Protein AF-A0A7V5F0C5-F1 (afdb_monomer_lite)

Radius of gyration: 32.6 Å; chains: 1; bounding box: 64×26×113 Å

Foldseek 3Di:
DVVVVVVVVVVLVVCVVVVNLVDDQDQPDPPSPVSVVSNVVSVLVVVLVVQVVVCVVCVVVVVLVDAGDLVVDDDVSSVVSVV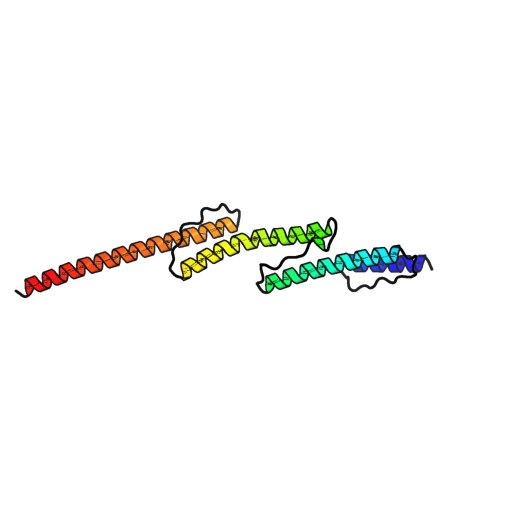VVVVSCLPVVLVVVLVVCVVCVVVVRLDDQDPDDDDDPSVVSSVVSNVVSVVSVVVVVVVVVVVVVVVVVVVVVVVVVVVVVD

Structure (mmCIF, N/CA/C/O backbone):
data_AF-A0A7V5F0C5-F1
#
_entry.id   AF-A0A7V5F0C5-F1
#
loop_
_atom_site.group_PDB
_atom_site.id
_atom_site.type_symbol
_atom_site.label_atom_id
_atom_site.label_alt_id
_atom_site.label_comp_id
_atom_site.label_asym_id
_atom_site.label_entity_id
_atom_site.label_seq_id
_atom_site.pdbx_PDB_ins_code
_atom_site.Cartn_x
_atom_site.Cartn_y
_atom_site.Cartn_z
_atom_site.occupancy
_atom_site.B_iso_or_equiv
_atom_site.auth_seq_id
_atom_site.auth_comp_id
_atom_site.auth_asym_id
_atom_site.auth_atom_id
_atom_site.pdbx_PDB_model_num
ATOM 1 N N . MET A 1 1 ? -20.319 -6.821 47.324 1.00 63.66 1 MET A N 1
ATOM 2 C CA . MET A 1 1 ? -20.857 -6.750 45.944 1.00 63.66 1 MET A CA 1
ATOM 3 C C . MET A 1 1 ? -20.172 -5.679 45.096 1.00 63.66 1 MET A C 1
ATOM 5 O O . MET A 1 1 ? -19.602 -6.045 44.083 1.00 63.66 1 MET A O 1
ATOM 9 N N . LEU A 1 2 ? -20.145 -4.401 45.502 1.00 70.00 2 LEU A N 1
ATOM 10 C CA . LEU A 1 2 ? -19.510 -3.325 44.711 1.00 70.00 2 LEU A CA 1
ATOM 11 C C . LEU A 1 2 ? -18.002 -3.521 44.452 1.00 70.00 2 LEU A C 1
ATOM 13 O O . LEU A 1 2 ? -17.564 -3.356 43.320 1.00 70.00 2 LEU A O 1
ATOM 17 N N . ILE A 1 3 ? -17.225 -3.931 45.462 1.00 71.38 3 ILE A N 1
ATOM 18 C CA . ILE A 1 3 ? -15.769 -4.152 45.324 1.00 71.38 3 ILE A CA 1
ATOM 19 C C . ILE A 1 3 ? -15.464 -5.277 44.321 1.00 71.38 3 ILE A C 1
ATOM 21 O O . ILE A 1 3 ? -14.682 -5.084 43.401 1.00 71.38 3 ILE A O 1
ATOM 25 N N . SER A 1 4 ? -16.159 -6.413 44.426 1.00 71.56 4 SER A N 1
ATOM 26 C CA . SER A 1 4 ? -15.998 -7.546 43.498 1.00 71.56 4 SER A CA 1
ATOM 27 C C . SER A 1 4 ? -16.340 -7.179 42.044 1.00 71.56 4 SER A C 1
ATOM 29 O O . SER A 1 4 ? -15.683 -7.643 41.113 1.00 71.56 4 SER A O 1
ATOM 31 N N . ASN A 1 5 ? -17.326 -6.298 41.841 1.00 73.75 5 ASN A N 1
ATOM 32 C CA . ASN A 1 5 ? -17.659 -5.774 40.516 1.00 73.75 5 ASN A CA 1
ATOM 33 C C . ASN A 1 5 ? -16.546 -4.862 39.959 1.00 73.75 5 ASN A C 1
ATOM 35 O O . ASN A 1 5 ? -16.147 -4.974 38.797 1.00 73.75 5 ASN A O 1
ATOM 39 N N . LEU A 1 6 ? -15.992 -3.995 40.809 1.00 81.12 6 LEU A N 1
ATOM 40 C CA . LEU A 1 6 ? -14.890 -3.117 40.427 1.00 81.12 6 LEU A CA 1
ATOM 41 C C . LEU A 1 6 ? -13.635 -3.920 40.056 1.00 81.12 6 LEU A C 1
ATOM 43 O O . LEU A 1 6 ? -13.028 -3.656 39.023 1.00 81.12 6 LEU A O 1
ATOM 47 N N . GLU A 1 7 ? -13.297 -4.955 40.824 1.00 84.81 7 GLU A N 1
ATOM 48 C CA . GLU A 1 7 ? -12.195 -5.871 40.502 1.00 84.81 7 GLU A CA 1
ATOM 49 C C . GLU A 1 7 ? -12.397 -6.582 39.155 1.00 84.81 7 GLU A C 1
ATOM 51 O O . GLU A 1 7 ? -11.445 -6.762 38.396 1.00 84.81 7 GLU A O 1
ATOM 56 N N . GLY A 1 8 ? -13.634 -6.976 38.832 1.00 84.19 8 GLY A N 1
ATOM 57 C CA . GLY A 1 8 ? -13.973 -7.543 37.524 1.00 84.19 8 GLY A CA 1
ATOM 58 C C . GLY A 1 8 ? -13.724 -6.560 36.381 1.00 84.19 8 GLY A C 1
ATOM 59 O O . GLY A 1 8 ? -13.127 -6.927 35.368 1.00 84.19 8 GLY A O 1
ATOM 60 N N . THR A 1 9 ? -14.110 -5.301 36.578 1.00 85.75 9 THR A N 1
ATOM 61 C CA . THR A 1 9 ? -13.883 -4.221 35.609 1.00 85.75 9 THR A CA 1
ATOM 62 C C . THR A 1 9 ? -12.395 -3.918 35.424 1.00 85.75 9 THR A C 1
ATOM 64 O O . THR A 1 9 ? -11.943 -3.741 34.294 1.00 85.75 9 THR A O 1
ATOM 67 N N . VAL A 1 10 ? -11.613 -3.915 36.509 1.00 89.19 10 VAL A N 1
ATOM 68 C CA . VAL A 1 10 ? -10.155 -3.723 36.455 1.00 89.19 10 VAL A CA 1
ATOM 69 C C . VAL A 1 10 ? -9.496 -4.844 35.655 1.00 89.19 10 VAL A C 1
ATOM 71 O O . VAL A 1 10 ? -8.762 -4.560 34.713 1.00 89.19 10 VAL A O 1
ATOM 74 N N . ARG A 1 11 ? -9.824 -6.112 35.938 1.00 89.38 11 ARG A N 1
ATOM 75 C CA . ARG A 1 11 ? -9.283 -7.253 35.177 1.00 89.38 11 ARG A CA 1
ATOM 76 C C . ARG A 1 11 ? -9.633 -7.184 33.692 1.00 89.38 11 ARG A C 1
ATOM 78 O O . ARG A 1 11 ? -8.806 -7.526 32.851 1.00 89.38 11 ARG A O 1
ATOM 85 N N . LEU A 1 12 ? -10.852 -6.757 33.360 1.00 90.75 12 LEU A N 1
ATOM 86 C CA . LEU A 1 12 ? -11.259 -6.545 31.972 1.00 90.75 12 LEU A CA 1
ATOM 87 C C . LEU A 1 12 ? -10.390 -5.471 31.306 1.00 90.75 12 LEU A C 1
ATOM 89 O O . LEU A 1 12 ? -9.858 -5.704 30.224 1.00 90.75 12 LEU A O 1
ATOM 93 N N . ALA A 1 13 ? -10.225 -4.318 31.956 1.00 91.31 13 ALA A N 1
ATOM 94 C CA . ALA A 1 13 ? -9.402 -3.231 31.440 1.00 91.31 13 ALA A CA 1
ATOM 95 C C . ALA A 1 13 ? -7.935 -3.657 31.261 1.00 91.31 13 ALA A C 1
ATOM 97 O O . ALA A 1 13 ? -7.343 -3.359 30.227 1.00 91.31 13 ALA A O 1
ATOM 98 N N . GLU A 1 14 ? -7.369 -4.412 32.207 1.00 94.38 14 GLU A N 1
ATOM 99 C CA . GLU A 1 14 ? -6.012 -4.966 32.107 1.00 94.38 14 GLU A CA 1
ATOM 100 C C . GLU A 1 14 ? -5.853 -5.912 30.914 1.00 94.38 14 GLU A C 1
ATOM 102 O O . GLU A 1 14 ? -4.853 -5.840 30.199 1.00 94.38 14 GLU A O 1
ATOM 107 N N . LYS A 1 15 ? -6.836 -6.787 30.669 1.00 94.69 15 LYS A N 1
ATOM 108 C CA . LYS A 1 15 ? -6.826 -7.687 29.509 1.00 94.69 15 LYS A CA 1
ATOM 109 C C . LYS A 1 15 ? -6.867 -6.913 28.194 1.00 94.69 15 LYS A C 1
ATOM 111 O O . LYS A 1 15 ? -6.016 -7.133 27.336 1.00 94.69 15 LYS A O 1
ATOM 116 N N . VAL A 1 16 ? -7.787 -5.955 28.076 1.00 94.38 16 VAL A N 1
ATOM 117 C CA . VAL A 1 16 ? -7.914 -5.098 26.885 1.00 94.38 16 VAL A CA 1
ATOM 118 C C . VAL A 1 16 ? -6.637 -4.290 26.656 1.00 94.38 16 VAL A C 1
ATOM 120 O O . VAL A 1 16 ? -6.155 -4.224 25.529 1.00 94.38 16 VAL A O 1
ATOM 123 N N . ALA A 1 17 ? -6.045 -3.730 27.714 1.00 94.62 17 ALA A N 1
ATOM 124 C CA . ALA A 1 17 ? -4.789 -2.984 27.639 1.00 94.62 17 ALA A CA 1
ATOM 125 C C . ALA A 1 17 ? -3.605 -3.853 27.180 1.00 94.62 17 ALA A C 1
ATOM 127 O O . ALA A 1 17 ? -2.689 -3.351 26.535 1.00 94.62 17 ALA A O 1
ATOM 128 N N . ARG A 1 18 ? -3.634 -5.159 27.470 1.00 95.81 18 ARG A N 1
ATOM 129 C CA . ARG A 1 18 ? -2.662 -6.147 26.972 1.00 95.81 18 ARG A CA 1
ATOM 130 C C . ARG A 1 18 ? -3.002 -6.689 25.577 1.00 95.81 18 ARG A C 1
ATOM 132 O O . ARG A 1 18 ? -2.305 -7.573 25.092 1.00 95.81 18 ARG A O 1
ATOM 139 N N . GLY A 1 19 ? -4.057 -6.182 24.938 1.00 93.88 19 GLY A N 1
ATOM 140 C CA . GLY A 1 19 ? -4.493 -6.604 23.607 1.00 93.88 19 GLY A CA 1
ATOM 141 C C . GLY A 1 19 ? -5.366 -7.861 23.586 1.00 93.88 19 GLY A C 1
ATOM 142 O O . GLY A 1 19 ? -5.761 -8.297 22.505 1.00 93.88 19 GLY A O 1
ATOM 143 N N . ASP A 1 20 ? -5.723 -8.432 24.742 1.00 94.75 20 A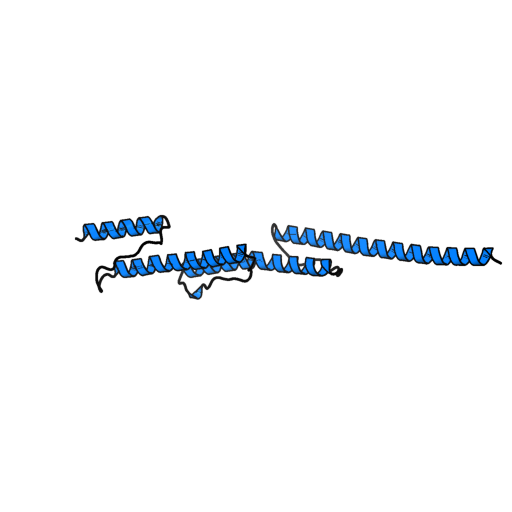SP A N 1
ATOM 144 C CA . ASP A 1 20 ? -6.714 -9.507 24.804 1.00 94.75 20 ASP A CA 1
ATOM 145 C C . ASP A 1 20 ? -8.114 -8.916 24.637 1.00 94.75 20 ASP A C 1
ATOM 147 O O . ASP A 1 20 ? -8.788 -8.509 25.587 1.00 94.75 20 ASP A O 1
ATOM 151 N N . LEU A 1 21 ? -8.546 -8.868 23.382 1.00 93.19 21 LEU A N 1
ATOM 152 C CA . LEU A 1 21 ? -9.895 -8.474 23.030 1.00 93.19 21 LEU A CA 1
ATOM 153 C C . LEU A 1 21 ? -10.860 -9.659 23.072 1.00 93.19 21 LEU A C 1
ATOM 155 O O . LEU A 1 21 ? -12.046 -9.427 22.943 1.00 93.19 21 LEU A O 1
ATOM 159 N N . SER A 1 22 ? -10.449 -10.910 23.296 1.00 90.94 22 SER A N 1
ATOM 160 C CA . SER A 1 22 ? -11.400 -12.043 23.342 1.00 90.94 22 SER A CA 1
ATOM 161 C C . SER A 1 22 ? -12.400 -11.955 24.505 1.00 90.94 22 SER A C 1
ATOM 163 O O . SER A 1 22 ? -13.406 -12.657 24.527 1.00 90.94 22 SER A O 1
ATOM 165 N N . VAL A 1 23 ? -12.153 -11.035 25.436 1.00 87.88 23 VAL A N 1
ATOM 166 C CA . VAL A 1 23 ? -12.986 -10.745 26.596 1.00 87.88 23 VAL A CA 1
ATOM 167 C C . VAL A 1 23 ? -14.447 -10.442 26.256 1.00 87.88 23 VAL A C 1
ATOM 169 O O . VAL A 1 23 ? -14.775 -9.718 25.304 1.00 87.88 23 VAL A O 1
ATOM 172 N N . GLU A 1 24 ? -15.317 -10.956 27.121 1.00 84.56 24 GLU A N 1
ATOM 173 C CA . GLU A 1 24 ? -16.733 -10.623 27.189 1.00 84.56 24 GLU A CA 1
ATOM 174 C C . GLU A 1 24 ? -16.993 -9.736 28.405 1.00 84.56 24 GLU A C 1
ATOM 176 O O . GLU A 1 24 ? -16.490 -9.979 29.506 1.00 84.56 24 GLU A O 1
ATOM 181 N N . VAL A 1 25 ? -17.774 -8.679 28.195 1.00 86.19 25 VAL A N 1
ATOM 182 C CA . VAL A 1 25 ? -18.172 -7.764 29.262 1.00 86.19 25 VAL A CA 1
ATOM 183 C C . VAL A 1 25 ? -19.475 -8.275 29.858 1.00 86.19 25 VAL A C 1
ATOM 185 O O . VAL A 1 25 ? -20.484 -8.369 29.163 1.00 86.19 25 VAL A O 1
ATOM 188 N N . ASN A 1 26 ? -19.462 -8.596 31.149 1.00 84.38 26 ASN A N 1
ATOM 189 C CA . ASN A 1 26 ? -20.668 -9.012 31.853 1.00 84.38 26 ASN A CA 1
ATOM 190 C C . ASN A 1 26 ? -21.530 -7.784 32.187 1.00 84.38 26 ASN A C 1
ATOM 192 O O . ASN A 1 26 ? -21.100 -6.934 32.966 1.00 84.38 26 ASN A O 1
ATOM 196 N N . ILE A 1 27 ? -22.730 -7.695 31.609 1.00 86.31 27 ILE A N 1
ATOM 197 C CA . ILE A 1 27 ? -23.693 -6.621 31.889 1.00 86.31 27 ILE A CA 1
ATOM 198 C C . ILE A 1 27 ? -24.566 -7.056 33.063 1.00 86.31 27 ILE A C 1
ATOM 200 O O . ILE A 1 27 ? -25.331 -8.012 32.960 1.00 86.31 27 ILE A O 1
ATOM 204 N N . LEU A 1 28 ? -24.477 -6.340 34.180 1.00 85.81 28 LEU A N 1
ATOM 205 C CA . LEU A 1 28 ? -25.107 -6.766 35.432 1.00 85.81 28 LEU A CA 1
ATOM 206 C C . LEU A 1 28 ? -26.599 -6.443 35.518 1.00 85.81 28 LEU A C 1
ATOM 208 O O . LEU A 1 28 ? -27.328 -7.073 36.280 1.00 85.81 28 LEU A O 1
ATOM 212 N N . SER A 1 29 ? -27.053 -5.417 34.798 1.00 89.12 29 SER A N 1
ATOM 213 C CA . SER A 1 29 ? -28.461 -5.016 34.750 1.00 89.12 29 SER A CA 1
ATOM 214 C C . SER A 1 29 ? -28.731 -4.073 33.578 1.00 89.12 29 SER A C 1
ATOM 216 O O . SER A 1 29 ? -27.810 -3.530 32.967 1.00 89.12 29 SER A O 1
ATOM 218 N N . GLU A 1 30 ? -30.001 -3.768 33.313 1.00 88.06 30 GLU A N 1
ATOM 219 C CA . GLU A 1 30 ? -30.370 -2.752 32.319 1.00 88.06 30 GLU A CA 1
ATOM 220 C C . GLU A 1 30 ? -29.816 -1.353 32.633 1.00 88.06 30 GLU A C 1
ATOM 222 O O . GLU A 1 30 ? -29.594 -0.557 31.718 1.00 88.06 30 GLU A O 1
ATOM 227 N N . LYS A 1 31 ? -29.559 -1.044 33.907 1.00 90.06 31 LYS A N 1
ATOM 228 C CA . LYS A 1 31 ? -28.999 0.244 34.343 1.00 90.06 31 LYS A CA 1
ATOM 229 C C . LYS A 1 31 ? -27.472 0.241 34.414 1.00 90.06 31 LYS A C 1
ATOM 231 O O . LYS A 1 31 ? -26.893 1.249 34.809 1.00 90.06 31 LYS A O 1
ATOM 236 N N . ASP A 1 32 ? -26.818 -0.856 34.031 1.00 89.06 32 ASP A N 1
ATOM 237 C CA . ASP A 1 32 ? -25.361 -0.975 34.027 1.00 89.06 32 ASP A CA 1
ATOM 238 C C . ASP A 1 32 ? -24.740 -0.173 32.871 1.00 89.06 32 ASP A C 1
ATOM 240 O O . ASP A 1 32 ? -24.374 -0.687 31.811 1.00 89.06 32 ASP A O 1
ATOM 244 N N . THR A 1 33 ? -24.677 1.143 33.059 1.00 91.31 33 THR A N 1
ATOM 245 C CA . THR A 1 33 ? -24.110 2.092 32.097 1.00 91.31 33 THR A CA 1
ATOM 246 C C . THR A 1 33 ? -22.614 1.878 31.898 1.00 91.31 33 THR A C 1
ATOM 248 O O . THR A 1 33 ? -22.118 2.073 30.785 1.00 91.31 33 THR A O 1
ATOM 251 N N . LEU A 1 34 ? -21.902 1.434 32.937 1.00 89.75 34 LEU A N 1
ATOM 252 C CA . LEU A 1 34 ? -20.478 1.125 32.872 1.00 89.75 34 LEU A CA 1
ATOM 253 C C . LEU A 1 34 ? -20.229 -0.096 31.980 1.00 89.75 34 LEU A C 1
ATOM 255 O O . LEU A 1 34 ? -19.480 0.017 31.010 1.00 89.75 34 LEU A O 1
ATOM 259 N N . GLY A 1 35 ? -20.909 -1.218 32.233 1.00 90.31 35 GLY A N 1
ATOM 260 C CA . GLY A 1 35 ? -20.804 -2.431 31.417 1.00 90.31 35 GLY A CA 1
ATOM 261 C C . GLY A 1 35 ? -21.170 -2.183 29.951 1.00 90.31 35 GLY A C 1
ATOM 262 O O . GLY A 1 35 ? -20.444 -2.595 29.044 1.00 90.31 35 GLY A O 1
ATOM 263 N N . LYS A 1 36 ? -22.234 -1.412 29.689 1.00 92.88 36 LYS A N 1
ATOM 264 C CA . LYS A 1 36 ? -22.617 -1.004 28.323 1.00 92.88 36 LYS A CA 1
ATOM 265 C C . LYS A 1 36 ? -21.539 -0.158 27.633 1.00 92.88 36 LYS A C 1
ATOM 267 O O . LYS A 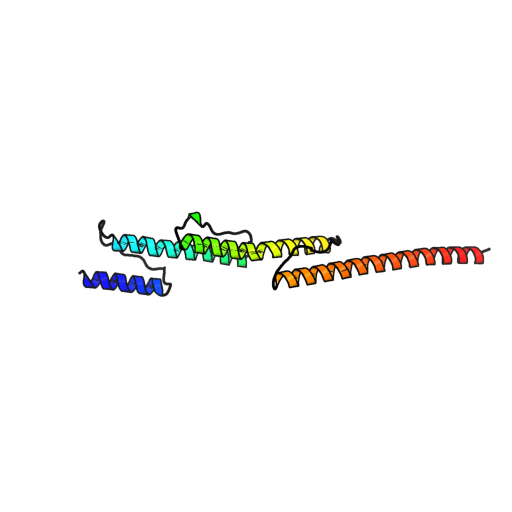1 36 ? -21.215 -0.408 26.473 1.00 92.88 36 LYS A O 1
ATOM 272 N N . SER A 1 37 ? -20.956 0.809 28.340 1.00 92.88 37 SER A N 1
ATOM 273 C CA . SER A 1 37 ? -19.901 1.678 27.793 1.00 92.88 37 SER A CA 1
ATOM 274 C C . SER A 1 37 ? -18.602 0.910 27.534 1.00 92.88 37 SER A C 1
ATOM 276 O O . SER A 1 37 ? -17.975 1.090 26.491 1.00 92.88 37 SER A O 1
ATOM 278 N N . LEU A 1 38 ? -18.230 -0.006 28.434 1.00 92.50 38 LEU A N 1
ATOM 279 C CA . LEU A 1 38 ? -17.087 -0.907 28.260 1.00 92.50 38 LEU A CA 1
ATOM 280 C C . LEU A 1 38 ? -17.298 -1.861 27.085 1.00 92.50 38 LEU A C 1
ATOM 282 O O . LEU A 1 38 ? -16.384 -2.058 26.289 1.00 92.50 38 LEU A O 1
ATOM 286 N N . THR A 1 39 ? -18.509 -2.397 26.925 1.00 92.94 39 THR A N 1
ATOM 287 C CA . THR A 1 39 ? -18.876 -3.230 25.771 1.00 92.94 39 THR A CA 1
ATOM 288 C C . THR A 1 39 ? -18.683 -2.463 24.466 1.00 92.94 39 THR A C 1
ATOM 290 O O . THR A 1 39 ? -18.060 -2.972 23.535 1.00 92.94 39 THR A O 1
ATOM 293 N N . LEU A 1 40 ? -19.165 -1.217 24.400 1.00 93.75 40 LEU A N 1
ATOM 294 C CA . LEU A 1 40 ? -18.980 -0.356 23.232 1.00 93.75 40 LEU A CA 1
ATOM 295 C C . LEU A 1 40 ? -17.493 -0.092 22.949 1.00 93.75 40 LEU A C 1
ATOM 297 O O . LEU A 1 40 ? -17.068 -0.192 21.797 1.00 93.75 40 LEU A O 1
ATOM 301 N N . MET A 1 41 ? -16.703 0.209 23.982 1.00 94.50 41 MET A N 1
ATOM 302 C CA . MET A 1 41 ? -15.259 0.428 23.863 1.00 94.50 41 MET A CA 1
ATOM 303 C C . MET A 1 41 ? -14.551 -0.812 23.302 1.00 94.50 41 MET A C 1
ATOM 305 O O . MET A 1 41 ? -13.882 -0.719 22.273 1.00 94.50 41 MET A O 1
ATOM 309 N N . VAL A 1 42 ? -14.752 -1.980 23.921 1.00 94.50 42 VAL A N 1
ATOM 310 C CA . VAL A 1 42 ? -14.136 -3.250 23.500 1.00 94.50 42 VAL A CA 1
ATOM 311 C C . VAL A 1 42 ? -14.536 -3.603 22.070 1.00 94.50 42 VAL A C 1
ATOM 313 O O . VAL A 1 42 ? -13.674 -3.925 21.255 1.00 94.50 42 VAL A O 1
ATOM 316 N N . ASN A 1 43 ? -15.821 -3.495 21.729 1.00 94.50 43 ASN A N 1
ATOM 317 C CA . ASN A 1 43 ? -16.305 -3.809 20.385 1.00 94.50 43 ASN A CA 1
ATOM 318 C C . ASN A 1 43 ? -15.761 -2.845 19.325 1.00 94.50 43 ASN A C 1
ATOM 320 O O . ASN A 1 43 ? -15.454 -3.268 18.212 1.00 94.50 43 ASN A O 1
ATOM 324 N N . THR A 1 44 ? -15.596 -1.565 19.663 1.00 95.25 44 THR A N 1
ATOM 325 C CA . THR A 1 44 ? -14.989 -0.590 18.749 1.00 95.25 44 THR A CA 1
ATOM 326 C C . THR A 1 44 ? -13.538 -0.962 18.456 1.00 95.25 44 THR A C 1
ATOM 328 O O . THR A 1 44 ? -13.162 -1.045 17.289 1.00 95.25 44 THR A O 1
ATOM 331 N N . ILE A 1 45 ? -12.749 -1.277 19.490 1.00 95.25 45 ILE A N 1
ATOM 332 C CA . ILE A 1 45 ? -11.347 -1.690 19.328 1.00 95.25 45 ILE A CA 1
ATOM 333 C C . ILE A 1 45 ? -11.259 -3.004 18.531 1.00 95.25 45 ILE A C 1
ATOM 335 O O . ILE A 1 45 ? -10.482 -3.082 17.580 1.00 95.25 45 ILE A O 1
ATOM 339 N N . LYS A 1 46 ? -12.105 -4.002 18.836 1.00 95.38 46 LYS A N 1
ATOM 340 C CA . LYS A 1 46 ? -12.214 -5.263 18.069 1.00 95.38 46 LYS A CA 1
ATOM 341 C C . LYS A 1 46 ? -12.424 -5.013 16.579 1.00 95.38 46 LYS A C 1
ATOM 343 O O . LYS A 1 46 ? -11.752 -5.621 15.750 1.00 95.38 46 LYS A O 1
ATOM 348 N N . ASN A 1 47 ? -13.357 -4.128 16.239 1.00 95.19 47 ASN A N 1
ATOM 349 C CA . ASN A 1 47 ? -13.698 -3.842 14.850 1.00 95.19 47 ASN A CA 1
ATOM 350 C C . ASN A 1 47 ? -12.560 -3.136 14.106 1.00 95.19 47 ASN A C 1
ATOM 352 O O . ASN A 1 47 ? -12.347 -3.429 12.933 1.00 95.19 47 ASN A O 1
ATOM 356 N N . ILE A 1 48 ? -11.806 -2.258 14.773 1.00 95.44 48 ILE A N 1
ATOM 357 C CA . ILE A 1 48 ? -10.626 -1.619 14.173 1.00 95.44 48 ILE A CA 1
ATOM 358 C C . ILE A 1 48 ? -9.546 -2.658 13.910 1.00 95.44 48 ILE A C 1
ATOM 360 O O . ILE A 1 48 ? -9.057 -2.741 12.791 1.00 95.44 48 ILE A O 1
ATOM 364 N N . VAL A 1 49 ? -9.211 -3.483 14.907 1.00 95.44 49 VAL A N 1
ATOM 365 C CA . VAL A 1 49 ? -8.208 -4.547 14.746 1.00 95.44 49 VAL A CA 1
ATOM 366 C C . VAL A 1 49 ? -8.602 -5.488 13.607 1.00 95.44 49 VAL A C 1
ATOM 368 O O . VAL A 1 49 ? -7.765 -5.828 12.777 1.00 95.44 49 VAL A O 1
ATOM 371 N N . LYS A 1 50 ? -9.886 -5.846 13.503 1.00 95.00 50 LYS A N 1
ATOM 372 C CA . LYS A 1 50 ? -10.403 -6.652 12.393 1.00 95.00 50 LYS A CA 1
ATOM 373 C C . LYS A 1 50 ? -10.227 -5.967 11.033 1.00 95.00 50 LYS A C 1
ATOM 375 O O . LYS A 1 50 ? -9.755 -6.615 10.102 1.00 95.00 50 LYS A O 1
ATOM 380 N N . ASP A 1 51 ? -10.608 -4.695 10.907 1.00 94.50 51 ASP A N 1
ATOM 381 C CA . ASP A 1 51 ? -10.470 -3.948 9.649 1.00 94.50 51 ASP A CA 1
ATOM 382 C C . ASP A 1 51 ? -8.982 -3.785 9.265 1.00 94.50 51 ASP A C 1
ATOM 384 O O . ASP A 1 51 ? -8.648 -3.918 8.092 1.00 94.50 51 ASP A O 1
ATOM 388 N N . ILE A 1 52 ? -8.078 -3.579 10.231 1.00 95.12 52 ILE A N 1
ATOM 389 C CA . ILE A 1 52 ? -6.628 -3.508 9.983 1.00 95.12 52 ILE A CA 1
ATOM 390 C C . ILE A 1 52 ? -6.055 -4.864 9.556 1.00 95.12 52 ILE A C 1
ATOM 392 O O . ILE A 1 52 ? -5.312 -4.915 8.580 1.00 95.12 52 ILE A O 1
ATOM 396 N N . ASN A 1 53 ? -6.421 -5.964 10.218 1.00 96.06 53 ASN A N 1
ATOM 397 C CA . ASN A 1 53 ? -5.965 -7.301 9.821 1.00 96.06 53 ASN A CA 1
ATOM 398 C C . ASN A 1 53 ? -6.430 -7.653 8.404 1.00 96.06 53 ASN A C 1
ATOM 400 O O . ASN A 1 53 ? -5.626 -8.098 7.598 1.00 96.06 53 ASN A O 1
ATOM 404 N N . MET A 1 54 ? -7.684 -7.340 8.061 1.00 96.56 54 MET A N 1
ATOM 405 C CA . MET A 1 54 ? -8.197 -7.514 6.698 1.00 96.56 54 MET A CA 1
ATOM 406 C C . MET A 1 54 ? -7.351 -6.756 5.659 1.00 96.56 54 MET A C 1
ATOM 408 O O . MET A 1 54 ? -7.133 -7.264 4.559 1.00 96.56 54 MET A O 1
ATOM 412 N N . LEU A 1 55 ? -6.886 -5.543 5.978 1.00 97.06 55 LEU A N 1
ATOM 413 C CA . LEU A 1 55 ? -6.014 -4.779 5.081 1.00 97.06 55 LEU A CA 1
ATOM 414 C C . LEU A 1 55 ? -4.628 -5.403 4.965 1.00 97.06 55 LEU A C 1
ATOM 416 O O . LEU A 1 55 ? -4.112 -5.509 3.856 1.00 97.06 55 LEU A O 1
ATOM 420 N N . THR A 1 56 ? -4.051 -5.842 6.081 1.00 96.56 56 THR A N 1
ATOM 421 C CA . THR A 1 56 ? -2.762 -6.541 6.096 1.00 96.56 56 THR A CA 1
ATOM 422 C C . THR A 1 56 ? -2.814 -7.805 5.241 1.00 96.56 56 THR A C 1
ATOM 424 O O . THR A 1 56 ? -1.968 -7.970 4.363 1.00 96.56 56 THR A O 1
ATOM 427 N N . ASP A 1 57 ? -3.835 -8.641 5.426 1.00 97.88 57 ASP A N 1
ATOM 428 C CA . ASP A 1 57 ? -4.030 -9.872 4.654 1.00 97.88 57 ASP A CA 1
ATOM 429 C C . ASP A 1 57 ? -4.191 -9.556 3.161 1.00 97.88 57 ASP A C 1
ATOM 431 O O . ASP A 1 57 ? -3.561 -10.173 2.304 1.00 97.88 57 ASP A O 1
ATOM 435 N N . ALA A 1 58 ? -4.976 -8.527 2.826 1.00 97.31 58 ALA A N 1
ATOM 436 C CA . ALA A 1 58 ? -5.139 -8.096 1.443 1.00 97.31 58 ALA A CA 1
ATOM 437 C C . ALA A 1 58 ? -3.821 -7.640 0.802 1.00 97.31 58 ALA A C 1
ATOM 439 O O . ALA A 1 58 ? -3.573 -7.971 -0.357 1.00 97.31 58 ALA A O 1
ATOM 440 N N . VAL A 1 59 ? -2.973 -6.909 1.530 1.00 95.81 59 VAL A N 1
ATOM 441 C CA . VAL A 1 59 ? -1.651 -6.487 1.042 1.00 95.81 59 VAL A CA 1
ATOM 442 C C . VAL A 1 59 ? -0.725 -7.689 0.855 1.00 95.81 59 VAL A C 1
ATOM 444 O O . VAL A 1 59 ? -0.064 -7.773 -0.179 1.00 95.81 59 VAL A O 1
ATOM 447 N N . GLN A 1 60 ? -0.709 -8.638 1.796 1.00 96.88 60 GLN A N 1
ATOM 448 C CA . GLN A 1 60 ? 0.073 -9.877 1.676 1.00 96.88 60 GLN A CA 1
ATOM 449 C C . GLN A 1 60 ? -0.348 -10.715 0.462 1.00 96.88 60 GLN A C 1
ATOM 451 O O . GLN A 1 60 ? 0.494 -11.317 -0.199 1.00 96.88 60 GLN A O 1
ATOM 456 N N . GLU A 1 61 ? -1.635 -10.698 0.125 1.00 97.25 61 GLU A N 1
ATOM 457 C CA . GLU A 1 61 ? -2.196 -11.377 -1.047 1.00 97.25 61 GLU A CA 1
ATOM 458 C C . GLU A 1 61 ? -2.119 -10.530 -2.337 1.00 97.25 61 GLU A C 1
ATOM 460 O O . GLU A 1 61 ? -2.697 -10.896 -3.360 1.00 97.25 61 GLU A O 1
ATOM 465 N N . GLY A 1 62 ? -1.431 -9.382 -2.313 1.00 95.00 62 GLY A N 1
ATOM 466 C CA . GLY A 1 62 ? -1.221 -8.518 -3.481 1.00 95.00 62 GLY A CA 1
ATOM 467 C C . GLY A 1 62 ? -2.435 -7.680 -3.904 1.00 95.00 62 GLY A C 1
ATOM 468 O O . GLY A 1 62 ? -2.393 -6.994 -4.927 1.00 95.00 62 GLY A O 1
ATOM 469 N N . ARG A 1 63 ? -3.524 -7.670 -3.126 1.00 95.69 63 ARG A N 1
ATOM 470 C CA . ARG A 1 63 ? -4.725 -6.853 -3.378 1.00 95.69 63 ARG A CA 1
ATOM 471 C C . ARG A 1 63 ? -4.566 -5.429 -2.852 1.00 95.69 63 ARG A C 1
ATOM 473 O O . ARG A 1 63 ? -5.260 -4.995 -1.927 1.00 95.69 63 ARG A O 1
ATOM 480 N N . LEU A 1 64 ? -3.691 -4.683 -3.513 1.00 94.06 64 LEU A N 1
ATOM 481 C CA . LEU A 1 64 ? -3.288 -3.324 -3.143 1.00 94.06 64 LEU A CA 1
ATOM 482 C C . LEU A 1 64 ? -4.377 -2.248 -3.290 1.00 94.06 64 LEU A C 1
ATOM 484 O O . LEU A 1 64 ? -4.159 -1.119 -2.866 1.00 94.06 64 LEU A O 1
ATOM 488 N N . ASP A 1 65 ? -5.545 -2.573 -3.846 1.00 93.69 65 ASP A N 1
ATOM 489 C CA . ASP A 1 65 ? -6.697 -1.661 -3.958 1.00 93.69 65 ASP A CA 1
ATOM 490 C C . ASP A 1 65 ? -7.688 -1.780 -2.788 1.00 93.69 65 ASP A C 1
ATOM 492 O O . ASP A 1 65 ? -8.652 -1.021 -2.690 1.00 93.69 65 ASP A O 1
ATOM 496 N N . THR A 1 66 ? -7.455 -2.715 -1.862 1.00 96.38 66 THR A N 1
ATOM 497 C CA . THR A 1 66 ? -8.316 -2.892 -0.686 1.00 96.38 66 THR A CA 1
ATOM 498 C C . THR A 1 66 ? -8.126 -1.735 0.293 1.00 96.38 66 THR A C 1
ATOM 500 O O . THR A 1 66 ? -6.997 -1.377 0.629 1.00 96.38 66 THR A O 1
ATOM 503 N N . ARG A 1 67 ? -9.226 -1.145 0.775 1.00 96.56 67 ARG A N 1
ATOM 504 C CA . ARG A 1 67 ? -9.212 -0.018 1.723 1.00 96.56 67 ARG A CA 1
ATOM 505 C C . ARG A 1 67 ? -10.156 -0.250 2.897 1.00 96.56 67 ARG A C 1
ATOM 507 O O . ARG A 1 67 ? -11.196 -0.901 2.764 1.00 96.56 67 ARG A O 1
ATOM 514 N N . GLY A 1 68 ? -9.780 0.290 4.055 1.00 96.00 68 GLY A N 1
ATOM 515 C CA . GLY A 1 68 ? -10.630 0.325 5.241 1.00 96.00 68 GLY A CA 1
ATOM 516 C C . GLY A 1 68 ? -11.777 1.313 5.051 1.00 96.00 68 GLY A C 1
ATOM 517 O O . GLY A 1 68 ? -11.729 2.157 4.155 1.00 96.00 68 GLY A O 1
ATOM 518 N N . LYS A 1 69 ? -12.809 1.230 5.898 1.00 95.81 69 LYS A N 1
ATOM 519 C CA . LYS A 1 69 ? -13.987 2.115 5.835 1.00 95.81 69 LYS A CA 1
ATOM 520 C C . LYS A 1 69 ? -14.022 3.056 7.050 1.00 95.81 69 LYS A C 1
ATOM 522 O O . LYS A 1 69 ? -14.589 2.666 8.073 1.00 95.81 69 LYS A O 1
ATOM 527 N N . PRO A 1 70 ? -13.451 4.277 6.962 1.00 95.94 70 PRO A N 1
ATOM 528 C CA . PRO A 1 70 ? -13.403 5.221 8.081 1.00 95.94 70 PRO A CA 1
ATOM 529 C C . PRO A 1 70 ? -14.779 5.557 8.668 1.00 95.94 70 PRO A C 1
ATOM 531 O O . PRO A 1 70 ? -14.897 5.688 9.883 1.00 95.94 70 PRO A O 1
ATOM 534 N N . ASP A 1 71 ? -15.822 5.607 7.834 1.00 96.12 71 ASP A N 1
ATOM 535 C CA . ASP A 1 71 ? -17.187 5.991 8.233 1.00 96.12 71 ASP A CA 1
ATOM 536 C C . ASP A 1 71 ? -17.853 5.016 9.220 1.00 96.12 71 ASP A C 1
ATOM 538 O O . ASP A 1 71 ? -18.858 5.349 9.849 1.00 96.12 71 ASP A O 1
ATOM 542 N N . LYS A 1 72 ? -17.295 3.809 9.399 1.00 95.00 72 LYS A N 1
ATOM 543 C CA . LYS A 1 72 ? -17.730 2.875 10.451 1.00 95.00 72 LYS A CA 1
ATOM 544 C C . LYS A 1 72 ? -17.334 3.338 11.858 1.00 95.00 72 LYS A C 1
ATOM 546 O O . LYS A 1 72 ? -17.843 2.804 12.843 1.00 95.00 72 LYS A O 1
ATOM 551 N N . PHE A 1 73 ? -16.399 4.277 11.961 1.00 96.06 73 PHE A N 1
ATOM 552 C CA . PHE A 1 73 ? -15.766 4.690 13.205 1.00 96.06 73 PHE A CA 1
ATOM 553 C C . PHE A 1 73 ? -15.986 6.184 13.460 1.00 96.06 73 PHE A C 1
ATOM 555 O O . PHE A 1 73 ? -16.454 6.931 12.604 1.00 96.06 73 PHE A O 1
ATOM 562 N N . ARG A 1 74 ? -15.669 6.642 14.674 1.00 94.75 74 ARG A N 1
ATOM 563 C CA . ARG A 1 74 ? -15.815 8.049 15.077 1.00 94.75 74 ARG A CA 1
ATOM 564 C C . ARG A 1 74 ? -14.515 8.580 15.666 1.00 94.75 74 ARG A C 1
ATOM 566 O O . ARG A 1 74 ? -13.765 7.830 16.286 1.00 94.75 74 ARG A O 1
ATOM 573 N N . GLY A 1 75 ? -14.281 9.883 15.513 1.00 96.25 75 GLY A N 1
ATOM 574 C CA . GLY A 1 75 ? -13.139 10.573 16.118 1.00 96.25 75 GLY A CA 1
ATOM 575 C C . GLY A 1 75 ? -11.792 9.989 15.683 1.00 96.25 75 GLY A C 1
ATOM 576 O O . GLY A 1 75 ? -11.572 9.748 14.496 1.00 96.25 75 GLY A O 1
ATOM 577 N N . GLU A 1 76 ? -10.903 9.747 16.648 1.00 96.81 76 GLU A N 1
ATOM 578 C CA . GLU A 1 76 ? -9.556 9.210 16.394 1.00 96.81 76 GLU A CA 1
ATOM 579 C C . GLU A 1 76 ? -9.573 7.847 15.703 1.00 96.81 76 GLU A C 1
ATOM 581 O O . GLU A 1 76 ? -8.736 7.572 14.852 1.00 96.81 76 GLU A O 1
ATOM 586 N N . TYR A 1 77 ? -10.563 7.005 15.993 1.00 96.75 77 TYR A N 1
ATOM 587 C CA . TYR A 1 77 ? -10.666 5.692 15.364 1.00 96.75 77 TYR A CA 1
ATOM 588 C C . TYR A 1 77 ? -10.886 5.782 13.849 1.00 96.75 77 TYR A C 1
ATOM 590 O O . TYR A 1 77 ? -10.284 5.026 13.091 1.00 96.75 77 TYR A O 1
ATOM 598 N N . ALA A 1 78 ? -11.685 6.751 13.392 1.00 97.06 78 ALA A N 1
ATOM 599 C CA . ALA A 1 78 ? -11.841 7.021 11.963 1.00 97.06 78 ALA A CA 1
ATOM 600 C C . ALA A 1 78 ? -10.545 7.575 11.353 1.00 97.06 78 ALA A C 1
ATOM 602 O O . ALA A 1 78 ? -10.172 7.189 10.245 1.00 97.06 78 ALA A O 1
ATOM 603 N N . ARG A 1 79 ? -9.828 8.439 12.091 1.00 97.75 79 ARG A N 1
ATOM 604 C CA . ARG A 1 79 ? -8.530 8.976 11.656 1.00 97.75 79 ARG A CA 1
ATOM 605 C C . ARG A 1 79 ? -7.464 7.897 11.510 1.00 97.75 79 ARG A C 1
ATOM 607 O O . ARG A 1 79 ? -6.715 7.963 10.545 1.00 97.75 79 ARG A O 1
ATOM 614 N N . ILE A 1 80 ? -7.426 6.898 12.393 1.00 96.94 80 ILE A N 1
ATOM 615 C CA . ILE A 1 80 ? -6.504 5.756 12.277 1.00 96.94 80 ILE A CA 1
ATOM 616 C C . ILE A 1 80 ? -6.747 5.016 10.959 1.00 96.94 80 ILE A C 1
ATOM 618 O O . ILE A 1 80 ? -5.819 4.836 10.174 1.00 96.94 80 ILE A O 1
ATOM 622 N N . VAL A 1 81 ? -7.999 4.639 10.676 1.00 96.81 81 VAL A N 1
ATOM 623 C CA . VAL A 1 81 ? -8.340 3.911 9.441 1.00 96.81 81 VAL A CA 1
ATOM 624 C C . VAL A 1 81 ? -8.041 4.754 8.201 1.00 96.81 81 VAL A C 1
ATOM 626 O O . VAL A 1 81 ? -7.493 4.242 7.227 1.00 96.81 81 VAL A O 1
ATOM 629 N N . LYS A 1 82 ? -8.341 6.059 8.243 1.00 97.75 82 LYS A N 1
ATOM 630 C CA . LYS A 1 82 ? -7.983 6.977 7.160 1.00 97.75 82 LYS A CA 1
ATOM 631 C C . LYS A 1 82 ? -6.464 7.064 6.971 1.00 97.75 82 LYS A C 1
ATOM 633 O O . LYS A 1 82 ? -6.007 6.963 5.844 1.00 97.75 82 LYS A O 1
ATOM 638 N N . GLY A 1 83 ? -5.687 7.201 8.043 1.00 97.94 83 GLY A N 1
ATOM 639 C CA . GLY A 1 83 ? -4.227 7.301 7.966 1.00 97.94 83 GLY A CA 1
ATOM 640 C C . GLY A 1 83 ? -3.571 6.050 7.378 1.00 97.94 83 GLY A C 1
ATOM 641 O O . GLY A 1 83 ? -2.623 6.157 6.600 1.00 97.94 83 GLY A O 1
ATOM 642 N N . VAL A 1 84 ? -4.110 4.865 7.680 1.00 97.19 84 VAL A N 1
ATOM 643 C CA . VAL A 1 84 ? -3.672 3.611 7.046 1.00 97.19 84 VAL A CA 1
ATOM 644 C C . VAL A 1 84 ? -3.994 3.614 5.551 1.00 97.19 84 VAL A C 1
ATOM 646 O O . VAL A 1 84 ? -3.123 3.285 4.750 1.00 97.19 84 VAL A O 1
ATOM 649 N N . ASN A 1 85 ? -5.196 4.045 5.155 1.00 96.75 85 ASN A N 1
ATOM 650 C CA . ASN A 1 85 ? -5.543 4.198 3.738 1.00 96.75 85 ASN A CA 1
ATOM 651 C C . ASN A 1 85 ? -4.618 5.200 3.025 1.00 96.75 85 ASN A C 1
ATOM 653 O O . ASN A 1 85 ? -4.094 4.875 1.966 1.00 96.75 85 ASN A O 1
ATOM 657 N N . ASP A 1 86 ? -4.363 6.364 3.627 1.00 97.06 86 ASP A N 1
ATOM 658 C CA . ASP A 1 86 ? -3.483 7.395 3.063 1.00 97.06 86 ASP A CA 1
ATOM 659 C C . ASP A 1 86 ? -2.046 6.858 2.883 1.00 97.06 86 ASP A C 1
ATOM 661 O O . ASP A 1 86 ? -1.387 7.141 1.884 1.00 97.06 86 ASP A O 1
ATOM 665 N N . THR A 1 87 ? -1.571 6.033 3.825 1.00 96.19 87 THR A N 1
ATOM 666 C CA . THR A 1 87 ? -0.260 5.365 3.734 1.00 96.19 87 THR A CA 1
ATOM 667 C C . THR A 1 87 ? -0.225 4.357 2.586 1.00 96.19 87 THR A C 1
ATOM 669 O O . THR A 1 87 ? 0.748 4.320 1.834 1.00 96.19 87 THR A O 1
ATOM 672 N N . LEU A 1 88 ? -1.287 3.561 2.414 1.00 96.06 88 LEU A N 1
ATOM 673 C CA . LEU A 1 88 ? -1.403 2.647 1.277 1.00 96.06 88 LEU A CA 1
ATOM 674 C C . LEU A 1 88 ? -1.417 3.418 -0.045 1.00 96.06 88 LEU A C 1
ATOM 676 O O . LEU A 1 88 ? -0.691 3.052 -0.964 1.00 96.06 88 LEU A O 1
ATOM 680 N N . ASP A 1 89 ? -2.179 4.504 -0.145 1.00 94.75 89 ASP A N 1
ATOM 681 C CA . ASP A 1 89 ? -2.261 5.311 -1.367 1.00 94.75 89 ASP A CA 1
ATOM 682 C C . ASP A 1 89 ? -0.909 5.938 -1.738 1.00 94.75 89 ASP A C 1
ATOM 684 O O . ASP A 1 89 ? -0.515 5.904 -2.908 1.00 94.75 89 ASP A O 1
ATOM 688 N N . ALA A 1 90 ? -0.157 6.420 -0.742 1.00 93.12 90 ALA A N 1
ATOM 689 C CA . ALA A 1 90 ? 1.181 6.980 -0.932 1.00 93.12 90 ALA A CA 1
ATOM 690 C C . ALA A 1 90 ? 2.196 5.968 -1.497 1.00 93.12 90 ALA A C 1
ATOM 692 O O . ALA A 1 90 ? 3.159 6.373 -2.148 1.00 93.12 90 ALA A O 1
ATOM 693 N N . VAL A 1 91 ? 1.983 4.666 -1.277 1.00 92.88 91 VAL A N 1
ATOM 694 C CA . VAL A 1 91 ? 2.864 3.594 -1.769 1.00 92.88 91 VAL A CA 1
ATOM 695 C C . VAL A 1 91 ? 2.350 2.984 -3.075 1.00 92.88 91 VAL A C 1
ATOM 697 O O . VAL A 1 91 ? 3.118 2.750 -4.009 1.00 92.88 91 VAL A O 1
ATOM 700 N N . VAL A 1 92 ? 1.044 2.736 -3.171 1.00 93.69 92 VAL A N 1
ATOM 701 C CA . VAL A 1 92 ? 0.424 2.038 -4.306 1.00 93.69 92 VAL A CA 1
ATOM 702 C C . VAL A 1 92 ? 0.442 2.885 -5.576 1.00 93.69 92 VAL A C 1
ATOM 704 O O . VAL A 1 92 ? 0.648 2.334 -6.658 1.00 93.69 92 VAL A O 1
ATOM 707 N N . GLY A 1 93 ? 0.267 4.206 -5.467 1.00 90.94 93 GLY A N 1
ATOM 708 C CA . GLY A 1 93 ? 0.292 5.110 -6.621 1.00 90.94 93 GLY A CA 1
ATOM 709 C C . GLY A 1 93 ? 1.596 5.005 -7.428 1.00 90.94 93 GLY A C 1
ATOM 710 O O . GLY A 1 93 ? 1.554 4.579 -8.586 1.00 90.94 93 GLY A O 1
ATOM 711 N N . PRO A 1 94 ? 2.761 5.314 -6.829 1.00 90.44 94 PRO A N 1
ATOM 712 C CA . PRO A 1 94 ? 4.054 5.212 -7.511 1.00 90.44 94 PRO A CA 1
ATOM 713 C C . PRO A 1 94 ? 4.386 3.799 -8.020 1.00 90.44 94 PRO A C 1
ATOM 715 O O . PRO A 1 94 ? 4.965 3.646 -9.101 1.00 90.44 94 PRO A O 1
ATOM 718 N N . LEU A 1 95 ? 3.994 2.752 -7.282 1.00 91.50 95 LEU A N 1
ATOM 719 C CA . LEU A 1 95 ? 4.179 1.365 -7.722 1.00 91.50 95 LEU A CA 1
ATOM 720 C C . LEU A 1 95 ? 3.394 1.060 -9.003 1.00 91.50 95 LEU A C 1
ATOM 722 O O . LEU A 1 95 ? 3.949 0.463 -9.926 1.00 91.50 95 LEU A O 1
ATOM 726 N N . LYS A 1 96 ? 2.132 1.499 -9.098 1.00 91.44 96 LYS A N 1
ATOM 727 C CA . LYS A 1 96 ? 1.311 1.318 -10.307 1.00 91.44 96 LYS A CA 1
ATOM 728 C C . LYS A 1 96 ? 1.886 2.060 -11.511 1.00 91.44 96 LYS A C 1
ATOM 730 O O . LYS A 1 96 ? 1.895 1.501 -12.606 1.00 91.44 96 LYS A O 1
ATOM 735 N N . VAL A 1 97 ? 2.402 3.275 -11.310 1.00 90.12 97 VAL A N 1
ATOM 736 C CA . VAL A 1 97 ? 3.098 4.022 -12.370 1.00 90.12 97 VAL A CA 1
ATOM 737 C C . VAL A 1 97 ? 4.292 3.211 -12.866 1.00 90.12 97 VAL A C 1
ATOM 739 O O . VAL A 1 97 ? 4.361 2.886 -14.048 1.00 90.12 97 VAL A O 1
ATOM 742 N N . THR A 1 98 ? 5.177 2.798 -11.958 1.00 90.00 98 THR A N 1
ATOM 743 C CA . THR A 1 98 ? 6.377 2.015 -12.293 1.00 90.00 98 THR A CA 1
ATOM 744 C C . THR A 1 98 ? 6.026 0.721 -13.035 1.00 90.00 98 THR A C 1
ATOM 746 O O . THR A 1 98 ? 6.631 0.415 -14.063 1.00 90.00 98 THR A O 1
ATOM 749 N N . ALA A 1 99 ? 4.998 -0.002 -12.582 1.00 92.75 99 ALA A N 1
ATOM 750 C CA . ALA A 1 99 ? 4.515 -1.213 -13.242 1.00 92.75 99 ALA A CA 1
ATOM 751 C C . ALA A 1 99 ? 4.036 -0.953 -14.683 1.00 92.75 99 ALA A C 1
ATOM 753 O O . ALA A 1 99 ? 4.317 -1.755 -15.571 1.00 92.75 99 ALA A O 1
ATOM 754 N N . GLY A 1 100 ? 3.373 0.179 -14.941 1.00 94.31 100 GLY A N 1
ATOM 755 C CA . GLY A 1 100 ? 2.951 0.567 -16.290 1.00 94.31 100 GLY A CA 1
ATOM 756 C C . GLY A 1 100 ? 4.122 0.828 -17.243 1.00 94.31 100 GLY A C 1
ATOM 757 O O . GLY A 1 100 ? 4.070 0.436 -18.409 1.00 94.31 100 GLY A O 1
ATOM 758 N N . TYR A 1 101 ? 5.206 1.439 -16.757 1.00 95.06 101 TYR A N 1
ATOM 759 C CA . TYR A 1 101 ? 6.429 1.617 -17.549 1.00 95.06 101 TYR A CA 1
ATOM 760 C C . TYR A 1 101 ? 7.090 0.276 -17.878 1.00 95.06 101 TYR A C 1
ATOM 762 O O . TYR A 1 101 ? 7.460 0.040 -19.028 1.00 95.06 101 TYR A O 1
ATOM 770 N N . VAL A 1 102 ? 7.187 -0.622 -16.893 1.00 94.44 102 VAL A N 1
ATOM 771 C CA . VAL A 1 102 ? 7.732 -1.973 -17.092 1.00 94.44 102 VAL A CA 1
ATOM 772 C C . VAL A 1 102 ? 6.885 -2.772 -18.087 1.00 94.44 102 VAL A C 1
ATOM 774 O O . VAL A 1 102 ? 7.448 -3.404 -18.978 1.00 94.44 102 VAL A O 1
ATOM 777 N N . ASP A 1 103 ? 5.553 -2.704 -18.004 1.00 96.69 103 ASP A N 1
ATOM 778 C CA . ASP A 1 103 ? 4.651 -3.369 -18.956 1.00 96.69 103 ASP A CA 1
ATOM 779 C C . ASP A 1 103 ? 4.895 -2.897 -20.399 1.00 96.69 103 ASP A C 1
ATOM 781 O O . ASP A 1 103 ? 5.072 -3.724 -21.296 1.00 96.69 103 ASP A O 1
ATOM 785 N N . ARG A 1 104 ? 4.993 -1.581 -20.628 1.00 96.38 104 ARG A N 1
ATOM 786 C CA . ARG A 1 104 ? 5.284 -1.021 -21.961 1.00 96.38 104 ARG A CA 1
ATOM 787 C C . ARG A 1 104 ? 6.617 -1.521 -22.507 1.00 96.38 104 ARG A C 1
ATOM 789 O O . ARG A 1 104 ? 6.670 -2.008 -23.637 1.00 96.38 104 ARG A O 1
ATOM 796 N N . ILE A 1 105 ? 7.659 -1.467 -21.682 1.00 94.94 105 ILE A N 1
ATOM 797 C CA . ILE A 1 105 ? 9.003 -1.919 -22.051 1.00 94.94 105 ILE A CA 1
ATOM 798 C C . ILE A 1 105 ? 9.011 -3.418 -22.355 1.00 94.94 105 ILE A C 1
ATOM 800 O O . ILE A 1 105 ? 9.601 -3.833 -23.350 1.00 94.94 105 ILE A O 1
ATOM 804 N N . SER A 1 106 ? 8.292 -4.229 -21.573 1.00 95.94 106 SER A N 1
ATOM 805 C CA . SER A 1 106 ? 8.173 -5.675 -21.809 1.00 95.94 106 SER A CA 1
ATOM 806 C C . SER A 1 106 ? 7.522 -6.021 -23.156 1.00 95.94 106 SER A C 1
ATOM 808 O O . SER A 1 106 ? 7.770 -7.090 -23.707 1.00 95.94 106 SER A O 1
ATOM 810 N N . LYS A 1 107 ? 6.733 -5.097 -23.719 1.00 96.56 107 LYS A N 1
ATOM 811 C CA . LYS A 1 107 ? 6.096 -5.202 -25.042 1.00 96.56 107 LYS A CA 1
ATOM 812 C C . LYS A 1 107 ? 6.928 -4.566 -26.161 1.00 96.56 107 LYS A C 1
ATOM 814 O O . LYS A 1 107 ? 6.435 -4.415 -27.276 1.00 96.56 107 LYS A O 1
ATOM 819 N N . GLY A 1 108 ? 8.163 -4.155 -25.869 1.00 94.19 108 GLY A N 1
ATOM 820 C CA . GLY A 1 108 ? 9.057 -3.493 -26.820 1.00 94.19 108 GLY A CA 1
ATOM 821 C C . GLY A 1 108 ? 8.720 -2.024 -27.092 1.00 94.19 108 GLY A C 1
ATOM 822 O O . GLY A 1 108 ? 9.332 -1.414 -27.964 1.00 94.19 108 GLY A O 1
ATOM 823 N N . ASN A 1 109 ? 7.769 -1.428 -26.364 1.00 95.81 109 ASN A N 1
ATOM 824 C CA . ASN A 1 109 ? 7.503 0.006 -26.444 1.00 95.81 109 ASN A CA 1
ATOM 825 C C . ASN A 1 109 ? 8.449 0.729 -25.485 1.00 95.81 109 ASN A C 1
ATOM 827 O O . ASN A 1 109 ? 8.301 0.603 -24.271 1.00 95.81 109 ASN A O 1
ATOM 831 N N . ILE A 1 110 ? 9.399 1.491 -26.024 1.00 95.44 110 ILE A N 1
ATOM 832 C CA . ILE A 1 110 ? 10.272 2.344 -25.218 1.00 95.44 110 ILE A CA 1
ATOM 833 C C . ILE A 1 110 ? 9.516 3.655 -24.938 1.00 95.44 110 ILE A C 1
ATOM 835 O O . ILE A 1 110 ? 9.275 4.423 -25.872 1.00 95.44 110 ILE A O 1
ATOM 839 N N . PRO A 1 111 ? 9.076 3.903 -23.691 1.00 94.88 111 PRO A N 1
ATOM 840 C CA . PRO A 1 111 ? 8.351 5.116 -23.342 1.00 94.88 111 PRO A CA 1
ATOM 841 C C . PRO A 1 111 ? 9.284 6.327 -23.246 1.00 94.88 111 PRO A C 1
ATOM 843 O O . PRO A 1 111 ? 10.500 6.186 -23.137 1.00 94.88 111 PRO A O 1
ATOM 846 N N . GLU A 1 112 ? 8.704 7.528 -23.205 1.00 95.69 112 GLU A N 1
ATOM 847 C CA . GLU A 1 112 ? 9.431 8.719 -22.756 1.00 95.69 112 GLU A CA 1
ATOM 848 C C . GLU A 1 112 ? 9.848 8.590 -21.286 1.00 95.69 112 GLU A C 1
ATOM 850 O O . GLU A 1 112 ? 9.308 7.770 -20.544 1.00 95.69 112 GLU A O 1
ATOM 855 N N . LYS A 1 113 ? 10.811 9.407 -20.850 1.00 95.69 113 LYS A N 1
ATOM 856 C CA . LYS A 1 113 ? 11.261 9.416 -19.453 1.00 95.69 113 LYS A CA 1
ATOM 857 C C . LYS A 1 113 ? 10.147 9.875 -18.518 1.00 95.69 113 LYS A C 1
ATOM 859 O O . LYS A 1 113 ? 9.364 10.762 -18.845 1.00 95.69 113 LYS A O 1
ATOM 864 N N . ILE A 1 114 ? 10.158 9.340 -17.304 1.00 94.69 114 ILE A N 1
ATOM 865 C CA . ILE A 1 114 ? 9.309 9.817 -16.219 1.00 94.69 114 ILE A CA 1
ATOM 866 C C . ILE A 1 114 ? 9.771 11.226 -15.823 1.00 94.69 114 ILE A C 1
ATOM 868 O O . ILE A 1 114 ? 10.920 11.401 -15.401 1.00 94.69 114 ILE A O 1
ATOM 872 N N . THR A 1 115 ? 8.870 12.204 -15.932 1.00 94.50 115 THR A N 1
ATOM 873 C CA . THR A 1 115 ? 9.099 13.614 -15.562 1.00 94.50 115 THR A CA 1
ATOM 874 C C . THR A 1 115 ? 8.550 13.981 -14.189 1.00 94.50 115 THR A C 1
ATOM 876 O O . THR A 1 115 ? 8.918 15.019 -13.648 1.00 94.50 115 THR A O 1
ATOM 879 N N . ASP A 1 116 ? 7.676 13.147 -13.627 1.00 92.88 116 ASP A N 1
ATOM 880 C CA . ASP A 1 116 ? 7.066 13.407 -12.328 1.00 92.88 116 ASP A CA 1
ATOM 881 C C . ASP A 1 116 ? 8.114 13.447 -11.205 1.00 92.88 116 ASP A C 1
ATOM 883 O O . ASP A 1 116 ? 9.099 12.691 -11.177 1.00 92.88 116 ASP A O 1
ATOM 887 N N . GLU A 1 117 ? 7.881 14.337 -10.244 1.00 90.56 117 GLU A N 1
ATOM 888 C CA . GLU A 1 117 ? 8.730 14.478 -9.070 1.00 90.56 117 GLU A CA 1
ATOM 889 C C . GLU A 1 117 ? 8.343 13.467 -7.989 1.00 90.56 117 GLU A C 1
ATOM 891 O O . GLU A 1 117 ? 7.200 13.394 -7.542 1.00 90.56 117 GLU A O 1
ATOM 896 N N . TYR A 1 118 ? 9.342 12.727 -7.514 1.00 91.75 118 TYR A N 1
ATOM 897 C CA . TYR A 1 118 ? 9.215 11.794 -6.400 1.00 91.75 118 TYR A CA 1
ATOM 898 C C . TYR A 1 118 ? 10.270 12.114 -5.341 1.00 91.75 118 TYR A C 1
ATOM 900 O O . TYR A 1 118 ? 11.241 12.827 -5.599 1.00 91.75 118 TYR A O 1
ATOM 908 N N . LYS A 1 119 ? 10.089 11.578 -4.133 1.00 90.75 119 LYS A N 1
ATOM 909 C CA . LYS A 1 119 ? 11.014 11.749 -3.004 1.00 90.75 119 LYS A CA 1
ATOM 910 C C . LYS A 1 119 ? 11.495 10.389 -2.506 1.00 90.75 119 LYS A C 1
ATOM 912 O O . LYS A 1 119 ? 10.779 9.402 -2.655 1.00 90.75 119 LYS A O 1
ATOM 917 N N . GLY A 1 120 ? 12.681 10.364 -1.894 1.00 94.25 120 GLY A N 1
ATOM 918 C CA . GLY A 1 120 ? 13.258 9.155 -1.295 1.00 94.25 120 GLY A CA 1
ATOM 919 C C . GLY A 1 120 ? 13.338 7.990 -2.285 1.00 94.25 120 GLY A C 1
ATOM 920 O O . GLY A 1 120 ? 13.692 8.191 -3.446 1.00 94.25 120 GLY A O 1
ATOM 921 N N . ASP A 1 121 ? 12.943 6.803 -1.836 1.00 93.62 121 ASP A N 1
ATOM 922 C CA . ASP A 1 121 ? 13.031 5.544 -2.591 1.00 93.62 121 ASP A CA 1
ATOM 923 C C . ASP A 1 121 ? 12.291 5.598 -3.940 1.00 93.62 121 ASP A C 1
ATOM 925 O O . ASP A 1 121 ? 12.758 5.067 -4.947 1.00 93.62 121 ASP A O 1
ATOM 929 N N . PHE A 1 122 ? 11.168 6.321 -4.023 1.00 93.25 122 PHE A N 1
ATOM 930 C CA . PHE A 1 122 ? 10.439 6.472 -5.288 1.00 93.25 122 PHE A CA 1
ATOM 931 C C . PHE A 1 122 ? 11.197 7.321 -6.318 1.00 93.25 122 PHE A C 1
ATOM 933 O O . PHE A 1 122 ? 11.065 7.098 -7.522 1.00 93.25 122 PHE A O 1
ATOM 940 N N . ASN A 1 123 ? 12.028 8.268 -5.871 1.00 94.00 123 ASN A N 1
ATOM 941 C CA . ASN A 1 123 ? 12.920 9.018 -6.759 1.00 94.00 123 ASN A CA 1
ATOM 942 C C . ASN A 1 123 ? 14.041 8.125 -7.305 1.00 94.00 123 ASN A C 1
ATOM 944 O O . ASN A 1 123 ? 14.434 8.272 -8.462 1.00 94.00 123 ASN A O 1
ATOM 948 N N . GLU A 1 124 ? 14.532 7.188 -6.493 1.00 93.75 124 GLU A N 1
ATOM 949 C CA . GLU A 1 124 ? 15.501 6.184 -6.933 1.00 93.75 124 GLU A CA 1
ATOM 950 C C . GLU A 1 124 ? 14.889 5.250 -7.984 1.00 93.75 124 GLU A C 1
ATOM 952 O O . GLU A 1 124 ? 15.470 5.081 -9.058 1.00 93.75 124 GLU A O 1
ATOM 957 N N . PHE A 1 125 ? 13.671 4.742 -7.757 1.00 92.38 125 PHE A N 1
ATOM 958 C CA . PHE A 1 125 ? 12.959 3.954 -8.769 1.00 92.38 125 PHE A CA 1
ATOM 959 C C . PHE A 1 125 ? 12.761 4.723 -10.072 1.00 92.38 125 PHE A C 1
ATOM 961 O O . PHE A 1 125 ? 13.059 4.186 -11.140 1.00 92.38 125 PHE A O 1
ATOM 968 N N . ARG A 1 126 ? 12.345 5.994 -10.003 1.00 93.81 126 ARG A N 1
ATOM 969 C CA . ARG A 1 126 ? 12.247 6.849 -11.193 1.00 93.81 126 ARG A CA 1
ATOM 970 C C . ARG A 1 126 ? 13.573 6.901 -11.957 1.00 93.81 126 ARG A C 1
ATOM 972 O O . ARG A 1 126 ? 13.587 6.723 -13.173 1.00 93.81 126 ARG A O 1
ATOM 979 N N . ASN A 1 127 ? 14.683 7.142 -11.261 1.00 95.75 127 ASN A N 1
ATOM 980 C CA . ASN A 1 127 ? 16.005 7.245 -11.884 1.00 95.75 127 ASN A CA 1
ATOM 981 C C . ASN A 1 127 ? 16.446 5.926 -12.529 1.00 95.75 127 ASN A C 1
ATOM 983 O O . ASN A 1 127 ? 16.971 5.940 -13.644 1.00 95.75 127 ASN A O 1
ATOM 987 N N . ASN A 1 128 ? 16.189 4.795 -11.870 1.00 95.19 128 ASN A N 1
ATOM 988 C CA . ASN A 1 128 ? 16.519 3.471 -12.393 1.00 95.19 128 ASN A CA 1
ATOM 989 C C . ASN A 1 128 ? 15.726 3.164 -13.673 1.00 95.19 128 ASN A C 1
ATOM 991 O O . ASN A 1 128 ? 16.308 2.729 -14.668 1.00 95.19 128 ASN A O 1
ATOM 995 N N . ILE A 1 129 ? 14.422 3.461 -13.692 1.00 95.88 129 ILE A N 1
ATOM 996 C CA . ILE A 1 129 ? 13.590 3.302 -14.894 1.00 95.88 129 ILE A CA 1
ATOM 997 C C . ILE A 1 129 ? 14.040 4.249 -16.013 1.00 95.88 129 ILE A C 1
ATOM 999 O O . ILE A 1 129 ? 14.175 3.812 -17.153 1.00 95.88 129 ILE A O 1
ATOM 1003 N N . ASN A 1 130 ? 14.334 5.517 -15.713 1.00 96.69 130 ASN A N 1
ATOM 1004 C CA . ASN A 1 130 ? 14.821 6.467 -16.719 1.00 96.69 130 ASN A CA 1
ATOM 1005 C C . ASN A 1 130 ? 16.165 6.035 -17.321 1.00 96.69 130 ASN A C 1
ATOM 1007 O O . ASN A 1 130 ? 16.334 6.095 -18.535 1.00 96.69 130 ASN A O 1
ATOM 1011 N N . THR A 1 131 ? 17.083 5.521 -16.501 1.00 97.44 131 THR A N 1
ATOM 1012 C CA . THR A 1 131 ? 18.358 4.958 -16.974 1.00 97.44 131 THR A CA 1
ATOM 1013 C C . THR A 1 131 ? 18.126 3.749 -17.884 1.00 97.44 131 THR A C 1
ATOM 1015 O O . THR A 1 131 ? 18.760 3.618 -18.930 1.00 97.44 131 THR A O 1
ATOM 1018 N N . MET A 1 132 ? 17.181 2.872 -17.528 1.00 96.62 132 MET A N 1
ATOM 1019 C CA . MET A 1 132 ? 16.794 1.747 -18.381 1.00 96.62 132 MET A CA 1
ATOM 1020 C C . MET A 1 132 ? 16.229 2.227 -19.728 1.00 96.62 132 MET A C 1
ATOM 1022 O O . MET A 1 132 ? 16.633 1.709 -20.766 1.00 96.62 132 MET A O 1
ATOM 1026 N N . ILE A 1 133 ? 15.347 3.233 -19.728 1.00 97.31 133 ILE A N 1
ATOM 1027 C CA . ILE A 1 133 ? 14.787 3.835 -20.951 1.00 97.31 133 ILE A CA 1
ATOM 1028 C C . ILE A 1 133 ? 15.901 4.387 -21.848 1.00 97.31 133 ILE A C 1
ATOM 1030 O O . ILE A 1 133 ? 15.903 4.128 -23.051 1.00 97.31 133 ILE A O 1
ATOM 1034 N N . GLU A 1 134 ? 16.864 5.115 -21.279 1.00 97.75 134 GLU A N 1
ATOM 1035 C CA . GLU A 1 134 ? 18.006 5.668 -22.019 1.00 97.75 134 GLU A CA 1
ATOM 1036 C C . GLU A 1 134 ? 18.849 4.572 -22.672 1.00 97.75 134 GLU A C 1
ATOM 1038 O O . GLU A 1 134 ? 19.136 4.639 -23.868 1.00 97.75 134 GLU A O 1
ATOM 1043 N N . ASN A 1 135 ? 19.201 3.539 -21.905 1.00 97.56 135 ASN A N 1
ATOM 1044 C CA . ASN A 1 135 ? 20.013 2.430 -22.395 1.00 97.56 135 ASN A CA 1
ATOM 1045 C C . ASN A 1 135 ? 19.304 1.653 -23.510 1.00 97.56 135 ASN A C 1
ATOM 1047 O O . ASN A 1 135 ? 19.926 1.337 -24.522 1.00 97.56 135 ASN A O 1
ATOM 1051 N N . LEU A 1 136 ? 18.004 1.383 -23.357 1.00 97.25 136 LEU A N 1
ATOM 1052 C CA . LEU A 1 136 ? 17.210 0.714 -24.388 1.00 97.25 136 LEU A CA 1
ATOM 1053 C C . LEU A 1 136 ? 17.074 1.573 -25.648 1.00 97.25 136 LEU A C 1
ATOM 1055 O O . LEU A 1 136 ? 17.202 1.050 -26.753 1.00 97.25 136 LEU A O 1
ATOM 1059 N N . SER A 1 137 ? 16.867 2.883 -25.494 1.00 96.19 137 SER A N 1
ATOM 1060 C CA . SER A 1 137 ? 16.789 3.818 -26.627 1.00 96.19 137 SER A CA 1
ATOM 1061 C C . SER A 1 137 ? 18.097 3.838 -27.413 1.00 96.19 137 SER A C 1
ATOM 1063 O O . SER A 1 137 ? 18.092 3.764 -28.641 1.00 96.19 137 SER A O 1
ATOM 1065 N N . ARG A 1 138 ? 19.229 3.887 -26.701 1.00 97.50 138 ARG A N 1
ATOM 1066 C CA . ARG A 1 138 ? 20.558 3.832 -27.310 1.00 97.50 138 ARG A CA 1
ATOM 1067 C C . ARG A 1 138 ? 20.795 2.504 -28.022 1.00 97.50 138 ARG A C 1
ATOM 1069 O O . ARG A 1 138 ? 21.250 2.506 -29.157 1.00 97.50 138 ARG A O 1
ATOM 1076 N N . PHE A 1 139 ? 20.445 1.389 -27.388 1.00 96.81 139 PHE A N 1
ATOM 1077 C CA . PHE A 1 139 ? 20.587 0.071 -27.998 1.00 96.81 139 PHE A CA 1
ATOM 1078 C C . PHE A 1 139 ? 19.764 -0.058 -29.288 1.00 96.81 139 PHE A C 1
ATOM 1080 O O . PHE A 1 139 ? 20.278 -0.538 -30.294 1.00 96.81 139 PHE A O 1
ATOM 1087 N N . ALA A 1 140 ? 18.514 0.417 -29.290 1.00 95.56 140 ALA A N 1
ATOM 1088 C CA . ALA A 1 140 ? 17.673 0.421 -30.486 1.00 95.56 140 ALA A CA 1
ATOM 1089 C C . ALA A 1 140 ? 18.294 1.248 -31.626 1.00 95.56 140 ALA A C 1
ATOM 1091 O O . ALA A 1 140 ? 18.287 0.815 -32.777 1.00 95.56 140 ALA A O 1
ATOM 1092 N N . PHE A 1 141 ? 18.882 2.402 -31.300 1.00 96.50 141 PHE A N 1
ATOM 1093 C CA . PHE A 1 141 ? 19.602 3.234 -32.264 1.00 96.50 141 PHE A CA 1
ATOM 1094 C C . PHE A 1 141 ? 20.855 2.539 -32.820 1.00 96.50 141 PHE A 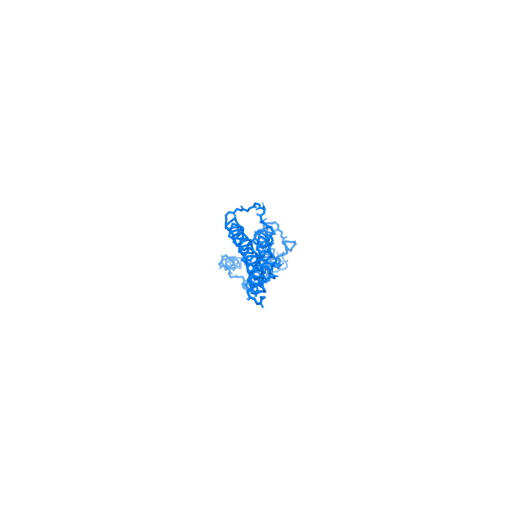C 1
ATOM 1096 O O . PHE A 1 141 ? 21.063 2.522 -34.032 1.00 96.50 141 PHE A O 1
ATOM 1103 N N . ASP A 1 142 ? 21.665 1.918 -31.961 1.00 97.81 142 ASP A N 1
ATOM 1104 C CA . ASP A 1 142 ? 22.878 1.204 -32.374 1.00 97.81 142 ASP A CA 1
ATOM 1105 C C . ASP A 1 142 ? 22.549 0.014 -33.296 1.00 97.81 142 ASP A C 1
ATOM 1107 O O . ASP A 1 142 ? 23.236 -0.206 -34.295 1.00 9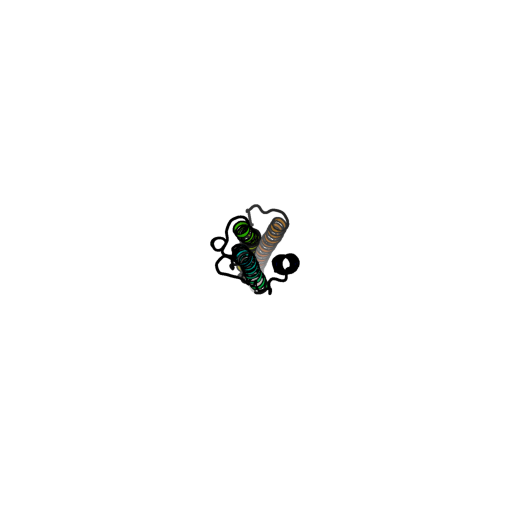7.81 142 ASP A O 1
ATOM 1111 N N . VAL A 1 143 ? 21.462 -0.716 -33.015 1.00 97.50 143 VAL A N 1
ATOM 1112 C CA . VAL A 1 143 ? 20.968 -1.804 -33.878 1.00 97.50 143 VAL A CA 1
ATOM 1113 C C . VAL A 1 143 ? 20.504 -1.279 -35.235 1.00 97.50 143 VAL A C 1
ATOM 1115 O O . VAL A 1 143 ? 20.822 -1.894 -36.253 1.00 97.50 143 VAL A O 1
ATOM 1118 N N . GLN A 1 144 ? 19.797 -0.145 -35.273 1.00 96.50 144 GLN A N 1
ATOM 1119 C CA . GLN A 1 144 ? 19.373 0.462 -36.536 1.00 96.50 144 GLN A CA 1
ATOM 1120 C C . GLN A 1 144 ? 20.582 0.860 -37.392 1.00 96.50 144 GLN A C 1
ATOM 1122 O O . GLN A 1 144 ? 20.653 0.487 -38.560 1.00 96.50 144 GLN A O 1
ATOM 1127 N N . ASN A 1 145 ? 21.581 1.518 -36.797 1.00 97.50 145 ASN A N 1
ATOM 1128 C CA . ASN A 1 145 ? 22.809 1.879 -37.511 1.00 97.50 145 ASN A CA 1
ATOM 1129 C C . ASN A 1 145 ? 23.554 0.646 -38.035 1.00 97.50 145 ASN A C 1
ATOM 1131 O O . ASN A 1 145 ? 24.058 0.651 -39.157 1.00 97.50 145 ASN A O 1
ATOM 1135 N N . ALA A 1 146 ? 23.632 -0.422 -37.236 1.00 97.94 146 ALA A N 1
ATOM 1136 C CA . ALA A 1 146 ? 24.256 -1.667 -37.665 1.00 97.94 146 ALA A CA 1
ATOM 1137 C C . ALA A 1 146 ? 23.511 -2.297 -38.856 1.00 97.94 146 ALA A C 1
ATOM 1139 O O . ALA A 1 146 ? 24.155 -2.771 -39.791 1.00 97.94 146 ALA A O 1
ATOM 1140 N N . ALA A 1 147 ? 22.175 -2.271 -38.850 1.00 97.38 147 ALA A N 1
ATOM 1141 C CA . ALA A 1 147 ? 21.363 -2.762 -39.960 1.00 97.38 147 ALA A CA 1
ATOM 1142 C C . ALA A 1 147 ? 21.589 -1.944 -41.244 1.00 97.38 147 ALA A C 1
ATOM 1144 O O . ALA A 1 147 ? 21.782 -2.529 -42.311 1.00 97.38 147 ALA A O 1
ATOM 1145 N N . ASP A 1 148 ? 21.649 -0.616 -41.137 1.00 97.44 148 ASP A N 1
ATOM 1146 C CA . ASP A 1 148 ? 21.878 0.280 -42.278 1.00 97.44 148 ASP A CA 1
ATOM 1147 C C . ASP A 1 148 ? 23.276 0.077 -42.891 1.00 97.44 148 ASP A C 1
ATOM 1149 O O . ASP A 1 148 ? 23.427 0.009 -44.116 1.00 97.44 148 ASP A O 1
ATOM 1153 N N . LEU A 1 149 ? 24.303 -0.098 -42.048 1.00 96.88 149 LEU A N 1
ATOM 1154 C CA . LEU A 1 149 ? 25.667 -0.414 -42.490 1.00 96.88 149 LEU A CA 1
ATOM 1155 C C . LEU A 1 149 ? 25.737 -1.766 -43.210 1.00 96.88 149 LEU A C 1
ATOM 1157 O O . LEU A 1 149 ? 26.395 -1.877 -44.245 1.00 96.88 149 LEU A O 1
ATOM 1161 N N . VAL A 1 150 ? 25.047 -2.788 -42.694 1.00 97.50 150 VAL A N 1
ATOM 1162 C CA . VAL A 1 150 ? 24.969 -4.108 -43.341 1.00 97.50 150 VAL A CA 1
ATOM 1163 C C . VAL A 1 150 ? 24.240 -4.022 -44.682 1.00 97.50 150 VAL A C 1
ATOM 1165 O O . VAL A 1 150 ? 24.696 -4.630 -45.653 1.00 97.50 150 VAL A O 1
ATOM 1168 N N . SER A 1 151 ? 23.145 -3.261 -44.765 1.00 96.38 151 SER A N 1
ATOM 1169 C CA . SER A 1 151 ? 22.406 -3.051 -46.016 1.00 96.38 151 SER A CA 1
ATOM 1170 C C . SER A 1 151 ? 23.290 -2.385 -47.069 1.00 96.38 151 SER A C 1
ATOM 1172 O O . SER A 1 151 ? 23.459 -2.922 -48.162 1.00 96.38 151 SER A O 1
ATOM 1174 N N . THR A 1 152 ? 23.932 -1.273 -46.705 1.00 96.81 152 THR A N 1
ATOM 1175 C CA . THR A 1 152 ? 24.815 -0.515 -47.606 1.00 96.81 152 THR A CA 1
ATOM 1176 C C . THR A 1 152 ? 25.992 -1.371 -48.082 1.00 96.81 152 THR A C 1
ATOM 1178 O O . THR A 1 152 ? 26.258 -1.463 -49.278 1.00 96.81 152 THR A O 1
ATOM 1181 N N . GLY A 1 153 ? 26.658 -2.085 -47.167 1.00 96.19 153 GLY A N 1
ATOM 1182 C CA . GLY A 1 153 ? 27.759 -2.982 -47.530 1.00 96.19 153 GLY A CA 1
ATOM 1183 C C . GLY A 1 153 ? 27.324 -4.137 -48.442 1.00 96.19 153 GLY A C 1
ATOM 1184 O O . GLY A 1 153 ? 28.084 -4.557 -49.314 1.00 96.19 153 GLY A O 1
ATOM 1185 N N . SER A 1 154 ? 26.093 -4.632 -48.290 1.00 96.12 154 SER A N 1
ATOM 1186 C CA . SER A 1 154 ? 25.540 -5.677 -49.163 1.00 96.12 154 SER A CA 1
ATOM 1187 C C . SER A 1 154 ? 25.302 -5.171 -50.591 1.00 96.12 154 SER A C 1
ATOM 1189 O O . SER A 1 154 ? 25.581 -5.894 -51.550 1.00 96.12 154 SER A O 1
ATOM 1191 N N . GLU A 1 155 ? 24.837 -3.930 -50.754 1.00 95.75 155 GLU A N 1
ATOM 1192 C CA . GLU A 1 155 ? 24.642 -3.293 -52.065 1.00 95.75 155 GLU A CA 1
ATOM 1193 C C . GLU A 1 155 ? 25.970 -3.065 -52.802 1.00 95.75 155 GLU A C 1
ATOM 1195 O O . GLU A 1 155 ? 26.086 -3.364 -53.998 1.00 95.75 155 GLU A O 1
ATOM 1200 N N . GLU A 1 156 ? 26.996 -2.594 -52.090 1.00 95.19 156 GLU A N 1
ATOM 1201 C CA . GLU A 1 156 ? 28.338 -2.393 -52.647 1.00 95.19 156 GLU A CA 1
ATOM 1202 C C . GLU A 1 156 ? 28.969 -3.715 -53.095 1.00 95.19 156 GLU A C 1
ATOM 1204 O O . GLU A 1 156 ? 29.477 -3.814 -54.215 1.00 95.19 156 GLU A O 1
ATOM 1209 N N . LEU A 1 157 ? 28.886 -4.759 -52.262 1.00 95.25 157 LEU A N 1
ATOM 1210 C CA . LEU A 1 157 ? 29.385 -6.093 -52.602 1.00 95.25 157 LEU A CA 1
ATOM 1211 C C . LEU A 1 157 ? 28.665 -6.676 -53.819 1.00 95.25 157 LEU A C 1
ATOM 1213 O O . LEU A 1 157 ? 29.317 -7.224 -54.709 1.00 95.25 157 LEU A O 1
ATOM 1217 N N . SER A 1 158 ? 27.338 -6.537 -53.885 1.00 94.31 158 SER A N 1
ATOM 1218 C CA . SER A 1 158 ? 26.555 -6.976 -55.043 1.00 94.31 158 SER A CA 1
ATOM 1219 C C . SER A 1 158 ? 26.989 -6.248 -56.317 1.00 94.31 158 SER A C 1
ATOM 1221 O O . SER A 1 158 ? 27.142 -6.868 -57.371 1.00 94.31 158 SER A O 1
ATOM 1223 N N . SER A 1 159 ? 27.221 -4.939 -56.224 1.00 94.06 159 SER A N 1
ATOM 1224 C CA . SER A 1 159 ? 27.680 -4.122 -57.350 1.00 94.06 159 SER A CA 1
ATOM 1225 C C . SER A 1 159 ? 29.086 -4.523 -57.807 1.00 94.06 159 SER A C 1
ATOM 1227 O O . SER A 1 159 ? 29.322 -4.695 -59.004 1.00 94.06 159 SER A O 1
ATOM 1229 N N . GLY A 1 160 ? 30.006 -4.749 -56.865 1.00 94.19 160 GLY A N 1
ATOM 1230 C CA . GLY A 1 160 ? 31.356 -5.232 -57.156 1.00 94.19 160 GLY A CA 1
ATOM 1231 C C . GLY A 1 160 ? 31.362 -6.627 -57.788 1.00 94.19 160 GLY A C 1
ATOM 1232 O O . GLY A 1 160 ? 32.062 -6.855 -58.773 1.00 94.19 160 GLY A O 1
ATOM 1233 N N . ALA A 1 161 ? 30.533 -7.548 -57.290 1.00 93.25 161 ALA A N 1
ATOM 1234 C CA . ALA A 1 161 ? 30.385 -8.883 -57.869 1.00 93.25 161 ALA A CA 1
ATOM 1235 C C . ALA A 1 161 ? 29.866 -8.832 -59.317 1.00 93.25 161 ALA A C 1
ATOM 1237 O O . ALA A 1 161 ? 30.371 -9.554 -60.178 1.00 93.25 161 ALA A O 1
ATOM 1238 N N . ALA A 1 162 ? 28.903 -7.950 -59.607 1.00 91.44 162 ALA A N 1
ATOM 1239 C CA . ALA A 1 162 ? 28.385 -7.753 -60.959 1.00 91.44 162 ALA A CA 1
ATOM 1240 C C . ALA A 1 162 ? 29.447 -7.196 -61.925 1.00 91.44 162 ALA A C 1
ATOM 1242 O O . ALA A 1 162 ? 29.509 -7.637 -63.070 1.00 91.44 162 ALA A O 1
ATOM 1243 N N . GLN A 1 163 ? 30.295 -6.266 -61.468 1.00 92.12 163 GLN A N 1
ATOM 1244 C CA . GLN A 1 163 ? 31.395 -5.719 -62.273 1.00 92.12 163 GLN A CA 1
ATOM 1245 C C . GLN A 1 163 ? 32.466 -6.764 -62.603 1.00 92.12 163 GLN A C 1
ATOM 1247 O O . GLN A 1 163 ? 32.965 -6.778 -63.720 1.00 92.12 163 GLN A O 1
ATOM 1252 N N . VAL A 1 164 ? 32.812 -7.642 -61.655 1.00 92.69 164 VAL A N 1
ATOM 1253 C CA . VAL A 1 164 ? 33.832 -8.691 -61.859 1.00 92.69 164 VAL A CA 1
ATOM 1254 C C . VAL A 1 164 ? 33.342 -9.810 -62.787 1.00 92.69 164 VAL A C 1
ATOM 1256 O O . VAL A 1 164 ? 34.151 -10.507 -63.392 1.00 92.69 164 VAL A O 1
ATOM 1259 N N . SER A 1 165 ? 32.027 -10.007 -62.895 1.00 86.25 165 SER A N 1
ATOM 1260 C CA . SER A 1 165 ? 31.436 -11.044 -63.746 1.00 86.25 165 SER A CA 1
ATOM 1261 C C . SER A 1 165 ? 31.303 -10.652 -65.230 1.00 86.25 165 SER A C 1
ATOM 1263 O O . SER A 1 165 ? 30.882 -11.506 -66.016 1.00 86.25 165 SER A O 1
ATOM 1265 N N . GLN A 1 166 ? 31.592 -9.400 -65.607 1.00 70.12 166 GLN A N 1
ATOM 1266 C CA . GLN A 1 166 ? 31.599 -8.914 -66.998 1.00 70.12 166 GLN A CA 1
ATOM 1267 C C . GLN A 1 166 ? 32.992 -9.021 -67.618 1.00 70.12 166 GLN A C 1
ATOM 1269 O O . GLN A 1 166 ? 33.054 -9.365 -68.820 1.00 70.12 166 GLN A O 1
#

Secondary structure (DSSP, 8-state):
-HHHHHHHHHHHHHHHHTT---------STT-HHHHHHHHHHHHHHHHHHHHHHHHHHHHTT-TT----GGGS-THHHHHHHHHHHHHHHHHHHHHHHHHHHHHHHTT--PPPP-S---THHHHHHHHHHHHHHHHHHHHHHHHHHHHHHHHHHHHHHHHHHHHT-

Sequence (166 aa):
MLISNLEGTVRLAEKVARGDLSVEVNILSEKDTL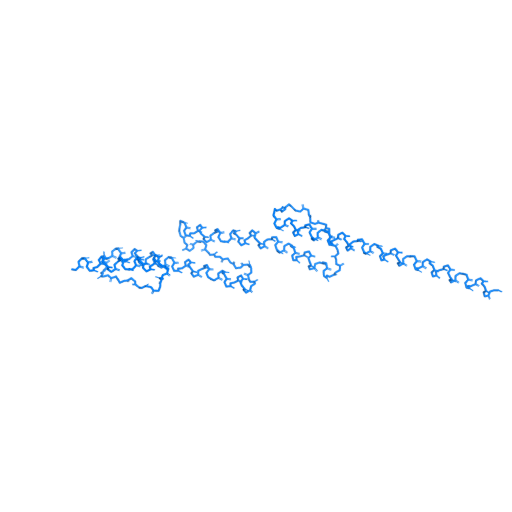GKSLTLMVNTIKNIVKDINMLTDAVQEGRLDTRGKPDKFRGEYARIVKGVNDTLDAVVGPLKVTAGYVDRISKGNIPEKITDEYKGDFNEFRNNINTMIENLSRFAFDVQNAADLVSTGSEELSSGAAQVSQ

pLDDT: mean 93.23, std 5.57, range [63.66, 97.94]